Protein AF-A0A7J4JEK2-F1 (afdb_monomer_lite)

Radius of gyration: 15.38 Å; chains: 1; bounding box: 32×26×40 Å

Sequence (68 aa):
MALRNLVLEFGPGEYLDSFLIRPFYLAALPLVIADYALAIAAGTLLADVTYFVPVIFSYEARKKFLGE

Secondary structure (DSSP, 8-state):
-HHHHHHHHHHHHHHHIIIIIHHHHHHHGGGT-S-HHHHHHHHHHHHHHHHHHHHHHHHHHHHHHHT-

Structure (mmCIF, N/CA/C/O backbone):
data_AF-A0A7J4JEK2-F1
#
_entry.id   AF-A0A7J4JEK2-F1
#
loop_
_atom_site.group_PDB
_atom_site.id
_atom_site.type_symbol
_atom_site.label_atom_id
_atom_site.label_alt_id
_atom_site.label_comp_id
_atom_site.label_asym_id
_atom_site.label_entity_id
_atom_site.label_seq_id
_atom_site.pdbx_PDB_ins_code
_atom_site.Cartn_x
_atom_site.Cartn_y
_atom_site.Cartn_z
_atom_site.occupancy
_atom_site.B_iso_or_equiv
_atom_site.auth_seq_id
_atom_site.auth_comp_id
_atom_site.auth_asym_id
_atom_site.auth_atom_id
_atom_site.pdbx_PDB_model_num
ATOM 1 N N . MET A 1 1 ? -10.829 -14.792 23.206 1.00 56.91 1 MET A N 1
ATOM 2 C CA . MET A 1 1 ? -11.807 -13.884 22.556 1.00 56.91 1 MET A CA 1
ATOM 3 C C . MET A 1 1 ? -11.144 -12.731 21.799 1.00 56.91 1 MET A C 1
ATOM 5 O O . MET A 1 1 ? -11.622 -12.426 20.718 1.00 56.91 1 MET A O 1
ATOM 9 N N . ALA A 1 2 ? -10.032 -12.157 22.282 1.00 63.22 2 ALA A N 1
ATOM 10 C CA . ALA A 1 2 ? -9.322 -11.056 21.610 1.00 63.22 2 ALA A CA 1
ATOM 11 C C . ALA A 1 2 ? -8.887 -11.353 20.156 1.00 63.22 2 ALA A C 1
ATOM 13 O O . ALA A 1 2 ? -9.105 -10.529 19.276 1.00 63.22 2 ALA A O 1
ATOM 14 N N . LEU A 1 3 ? -8.368 -12.558 19.879 1.00 62.69 3 LEU A N 1
ATOM 15 C CA . LEU A 1 3 ? -7.891 -12.933 18.538 1.00 62.69 3 LEU A CA 1
ATOM 16 C C . LEU A 1 3 ? -9.005 -12.937 17.473 1.00 62.69 3 LEU A C 1
ATOM 18 O O . LEU A 1 3 ? -8.790 -12.507 16.349 1.00 62.69 3 LEU A O 1
ATOM 22 N N . ARG A 1 4 ? -10.219 -13.381 17.834 1.00 66.38 4 ARG A N 1
ATOM 23 C CA . ARG A 1 4 ? -11.368 -13.420 16.913 1.00 66.38 4 ARG A CA 1
ATOM 24 C C . ARG A 1 4 ? -11.836 -12.015 16.535 1.00 66.38 4 ARG A C 1
ATOM 26 O O . ARG A 1 4 ? -12.188 -11.794 15.385 1.00 66.38 4 ARG A O 1
ATOM 33 N N . ASN A 1 5 ? -11.836 -11.085 17.489 1.00 67.50 5 ASN A N 1
ATOM 34 C CA . ASN A 1 5 ? -12.208 -9.698 17.215 1.00 67.50 5 ASN A CA 1
ATOM 35 C C . ASN A 1 5 ? -11.155 -9.004 16.347 1.00 67.50 5 ASN A C 1
ATOM 37 O O . ASN A 1 5 ? -11.529 -8.316 15.409 1.00 67.50 5 ASN A O 1
ATOM 41 N N . LEU A 1 6 ? -9.866 -9.271 16.584 1.00 65.56 6 LEU A N 1
ATOM 42 C CA . LEU A 1 6 ? -8.785 -8.739 15.755 1.00 65.56 6 LEU A CA 1
ATOM 43 C C . LEU A 1 6 ? -8.888 -9.228 14.302 1.00 65.56 6 LEU A C 1
ATOM 45 O O . LEU A 1 6 ? -8.822 -8.433 13.372 1.00 65.56 6 LEU A O 1
ATOM 49 N N . VAL A 1 7 ? -9.127 -10.527 14.100 1.00 69.44 7 VAL A N 1
ATOM 50 C CA . VAL A 1 7 ? -9.314 -11.101 12.757 1.00 69.44 7 VAL A CA 1
ATOM 51 C C . VAL A 1 7 ? -10.577 -10.562 12.078 1.00 69.44 7 VAL A C 1
ATOM 53 O O . VAL A 1 7 ? -10.580 -10.375 10.870 1.00 69.44 7 VAL A O 1
ATOM 56 N N . LEU A 1 8 ? -11.649 -10.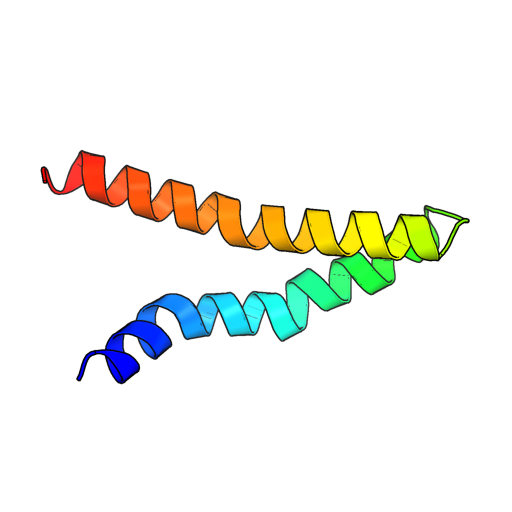278 12.820 1.00 68.19 8 LEU A N 1
ATOM 57 C CA . LEU A 1 8 ? -12.863 -9.695 12.239 1.00 68.19 8 LEU A CA 1
ATOM 58 C C . LEU A 1 8 ? -12.711 -8.203 11.906 1.00 68.19 8 LEU A C 1
ATOM 60 O O . LEU A 1 8 ? -13.279 -7.758 10.913 1.00 68.19 8 LEU A O 1
ATOM 64 N N . GLU A 1 9 ? -11.958 -7.438 12.702 1.00 70.25 9 GLU A N 1
ATOM 65 C CA . GLU A 1 9 ? -11.721 -6.010 12.450 1.00 70.25 9 GLU A CA 1
ATOM 66 C C . GLU A 1 9 ? -10.680 -5.766 11.353 1.00 70.25 9 GLU A C 1
ATOM 68 O O . GLU A 1 9 ? -10.889 -4.901 10.507 1.00 70.25 9 GLU A O 1
ATOM 73 N N . PHE A 1 10 ? -9.588 -6.534 11.330 1.00 71.50 10 PHE A N 1
ATOM 74 C CA . PHE A 1 10 ? -8.480 -6.321 10.392 1.00 71.50 10 PHE A CA 1
ATOM 75 C C . PHE A 1 10 ? -8.468 -7.307 9.221 1.00 71.50 10 PHE A C 1
ATOM 77 O O . PHE A 1 10 ? -7.946 -6.980 8.161 1.00 71.50 10 PHE A O 1
ATOM 84 N N . GLY A 1 11 ? -9.086 -8.483 9.354 1.00 77.56 11 GLY A N 1
ATOM 85 C CA . GLY A 1 11 ? -9.057 -9.534 8.329 1.00 77.56 11 GLY A CA 1
ATOM 86 C C . GLY A 1 11 ? -9.640 -9.137 6.969 1.00 77.56 11 GLY A C 1
ATOM 87 O O . GLY A 1 11 ? -9.030 -9.475 5.958 1.00 77.56 11 GLY A O 1
ATOM 88 N N . PRO A 1 12 ? -10.764 -8.398 6.881 1.00 79.38 12 PRO A N 1
ATOM 89 C CA . PRO A 1 12 ? -11.262 -7.917 5.592 1.00 79.38 12 PRO A CA 1
ATOM 90 C C . PRO A 1 12 ? -10.287 -6.945 4.919 1.00 79.38 12 PRO A C 1
ATOM 92 O O . PRO A 1 12 ? -10.086 -7.013 3.709 1.00 79.38 12 PRO A O 1
ATOM 95 N N . GLY A 1 13 ? -9.659 -6.066 5.705 1.00 83.19 13 GLY A N 1
ATOM 96 C CA . GLY A 1 13 ? -8.655 -5.129 5.209 1.00 83.19 13 GLY A CA 1
ATOM 97 C C . GLY A 1 13 ? -7.389 -5.845 4.746 1.00 83.19 13 GLY A C 1
ATOM 98 O O . GLY A 1 13 ? -6.895 -5.570 3.660 1.00 83.19 13 GLY A O 1
ATOM 99 N N . GLU A 1 14 ? -6.897 -6.794 5.536 1.00 84.19 14 GLU A N 1
ATOM 100 C CA . GLU A 1 14 ? -5.697 -7.573 5.227 1.00 84.19 14 GLU A CA 1
ATOM 101 C C . GLU A 1 14 ? -5.896 -8.483 4.008 1.00 84.19 14 GLU A C 1
ATOM 103 O O . GLU A 1 14 ? -4.986 -8.650 3.194 1.00 84.19 14 GLU A O 1
ATOM 108 N N . TYR A 1 15 ? -7.107 -9.020 3.826 1.00 87.50 15 TYR A N 1
ATOM 109 C CA . TYR A 1 15 ? -7.469 -9.768 2.625 1.00 87.50 15 TYR A CA 1
ATOM 110 C C . TYR A 1 15 ? -7.465 -8.873 1.381 1.00 87.50 15 TYR A C 1
ATOM 112 O O . TYR A 1 15 ? -6.874 -9.233 0.363 1.00 87.50 15 TYR A O 1
ATOM 120 N N . LEU A 1 16 ? -8.078 -7.688 1.457 1.00 87.12 16 LEU A N 1
ATOM 121 C CA . LEU A 1 16 ? -8.039 -6.711 0.365 1.00 87.12 16 LEU A CA 1
ATOM 122 C C . LEU A 1 16 ? -6.603 -6.277 0.058 1.00 87.12 16 LEU A C 1
ATOM 124 O O . LEU A 1 16 ? -6.235 -6.174 -1.112 1.00 87.12 16 LEU A O 1
ATOM 128 N N . ASP A 1 17 ? -5.779 -6.070 1.081 1.00 88.38 17 ASP A N 1
ATOM 129 C CA . ASP A 1 17 ? -4.388 -5.684 0.889 1.00 88.38 17 ASP A CA 1
ATOM 130 C C . ASP A 1 17 ? -3.578 -6.781 0.188 1.00 88.38 17 ASP A C 1
ATOM 132 O O . ASP A 1 17 ? -2.974 -6.546 -0.861 1.00 88.38 17 ASP A O 1
ATOM 136 N N . SER A 1 18 ? -3.646 -8.005 0.709 1.00 88.19 18 SER A N 1
ATOM 137 C CA . SER A 1 18 ? -2.852 -9.138 0.224 1.00 88.19 18 SER A CA 1
ATOM 138 C C . SER A 1 18 ? -3.241 -9.586 -1.185 1.00 88.19 18 SER A C 1
ATOM 140 O O . SER A 1 18 ? -2.376 -10.013 -1.949 1.00 88.19 18 SER A O 1
ATOM 142 N N . PHE A 1 19 ? -4.528 -9.505 -1.545 1.00 91.56 19 PHE A N 1
ATOM 143 C CA . PHE A 1 19 ? -5.029 -10.007 -2.830 1.00 91.56 19 PHE A CA 1
ATOM 144 C C . PHE A 1 19 ? -5.235 -8.929 -3.893 1.00 91.56 19 PHE A C 1
ATOM 146 O O . PHE A 1 19 ? -5.207 -9.256 -5.079 1.00 91.56 19 PHE A O 1
ATOM 153 N N . LEU A 1 20 ? -5.446 -7.668 -3.508 1.00 93.12 20 LEU A N 1
ATOM 154 C CA . LEU A 1 20 ? -5.735 -6.593 -4.459 1.00 93.12 20 LEU A CA 1
ATOM 155 C C . LEU A 1 20 ? -4.696 -5.481 -4.395 1.00 93.12 20 LEU A C 1
ATOM 157 O O . LEU A 1 20 ? -4.044 -5.227 -5.402 1.00 93.12 20 LEU A O 1
ATOM 161 N N . ILE A 1 21 ? -4.514 -4.836 -3.240 1.00 92.56 21 ILE A N 1
ATOM 162 C CA . ILE A 1 21 ? -3.704 -3.610 -3.137 1.00 92.56 21 ILE A CA 1
ATOM 163 C C . ILE A 1 21 ? -2.235 -3.905 -3.456 1.00 92.56 21 ILE A C 1
ATOM 165 O O . ILE A 1 21 ? -1.653 -3.299 -4.359 1.00 92.56 21 ILE A O 1
ATOM 169 N N . ARG A 1 22 ? -1.636 -4.869 -2.757 1.00 93.75 22 ARG A N 1
ATOM 170 C CA . ARG A 1 22 ? -0.214 -5.200 -2.883 1.00 93.75 22 ARG A CA 1
ATOM 171 C C . ARG A 1 22 ? 0.116 -5.806 -4.256 1.00 93.75 22 ARG A C 1
ATOM 173 O O . ARG A 1 22 ? 1.048 -5.308 -4.892 1.00 93.75 22 ARG A O 1
ATOM 180 N N . PRO A 1 23 ? -0.655 -6.778 -4.791 1.00 94.44 23 PRO A N 1
ATOM 181 C CA . PRO A 1 23 ? -0.450 -7.271 -6.153 1.00 94.44 23 PRO A CA 1
ATOM 182 C C . PRO A 1 23 ? -0.630 -6.186 -7.218 1.00 94.44 23 PRO A C 1
ATOM 184 O O . PRO A 1 23 ? 0.143 -6.146 -8.171 1.00 94.44 23 PRO A O 1
ATOM 187 N N . PHE A 1 24 ? -1.596 -5.277 -7.049 1.00 95.50 24 PHE A N 1
ATOM 188 C CA . PHE A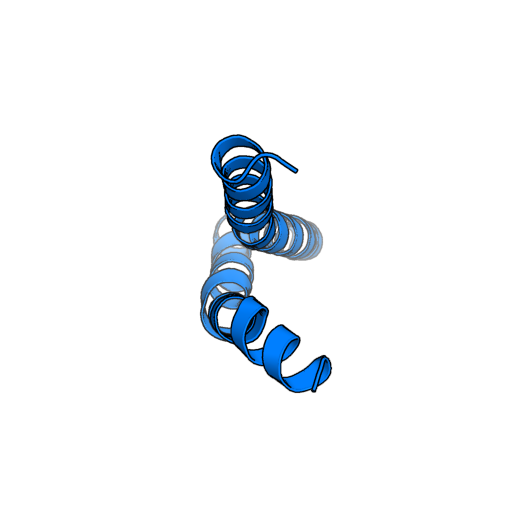 1 24 ? -1.807 -4.166 -7.975 1.00 95.50 24 PHE A CA 1
ATOM 189 C C . PHE A 1 24 ? -0.585 -3.247 -8.045 1.00 95.50 24 PHE A C 1
ATOM 191 O O . PHE A 1 24 ? -0.061 -3.027 -9.134 1.00 95.50 24 PHE A O 1
ATOM 198 N N . TYR A 1 25 ? -0.083 -2.747 -6.911 1.00 95.25 25 TYR A N 1
ATOM 199 C CA . TYR A 1 25 ? 1.063 -1.832 -6.918 1.00 95.25 25 TYR A CA 1
ATOM 200 C C . TYR A 1 25 ? 2.359 -2.507 -7.366 1.00 95.25 25 TYR A C 1
ATOM 202 O O . TYR A 1 25 ? 3.111 -1.917 -8.142 1.00 95.25 25 TYR A O 1
ATOM 210 N N . LEU A 1 26 ? 2.607 -3.746 -6.933 1.00 95.25 26 LEU A N 1
ATOM 211 C CA . LEU A 1 26 ? 3.804 -4.490 -7.329 1.00 95.25 26 LEU A CA 1
ATOM 212 C C . LEU A 1 26 ? 3.781 -4.922 -8.799 1.00 95.25 26 LEU A C 1
ATOM 214 O O . LEU A 1 26 ? 4.847 -5.094 -9.379 1.00 95.25 26 LEU A O 1
ATOM 218 N N . ALA A 1 27 ? 2.607 -5.070 -9.418 1.00 94.94 27 ALA A N 1
ATOM 219 C CA . ALA A 1 27 ? 2.496 -5.317 -10.855 1.00 94.94 27 ALA A CA 1
ATOM 220 C C . ALA A 1 27 ? 2.517 -4.020 -11.678 1.00 94.94 27 ALA A C 1
ATOM 222 O O . ALA A 1 27 ? 3.110 -3.988 -12.752 1.00 94.94 27 ALA A O 1
ATOM 223 N N . ALA A 1 28 ? 1.889 -2.948 -11.187 1.00 95.69 28 ALA A N 1
ATOM 224 C CA . ALA A 1 28 ? 1.748 -1.695 -11.922 1.00 95.69 28 ALA A CA 1
ATOM 225 C C . ALA A 1 28 ? 3.027 -0.848 -11.911 1.00 95.69 28 ALA A C 1
ATOM 227 O O . ALA A 1 28 ? 3.386 -0.274 -12.938 1.00 95.69 28 ALA A O 1
ATOM 228 N N . LEU A 1 29 ? 3.736 -0.761 -10.780 1.00 94.50 29 LEU A N 1
ATOM 229 C CA . LEU A 1 29 ? 4.905 0.118 -10.666 1.00 94.50 29 LEU A CA 1
ATOM 230 C C . LEU A 1 29 ? 6.087 -0.290 -11.557 1.00 94.50 29 LEU A C 1
ATOM 232 O O . LEU A 1 29 ? 6.692 0.608 -12.146 1.00 94.50 29 LEU A O 1
ATOM 236 N N . PRO A 1 30 ? 6.397 -1.585 -11.750 1.00 95.75 30 PRO A N 1
ATOM 237 C CA . PRO A 1 30 ? 7.426 -1.990 -12.707 1.00 95.75 30 PRO A CA 1
ATOM 238 C C . PRO A 1 30 ? 7.117 -1.620 -14.166 1.00 95.75 30 PRO A C 1
ATOM 240 O O . PRO A 1 30 ? 8.025 -1.615 -14.990 1.00 95.75 30 PRO A O 1
ATOM 243 N N . LEU A 1 31 ? 5.861 -1.297 -14.511 1.00 95.94 31 LEU A N 1
ATOM 244 C CA . LEU A 1 31 ? 5.495 -0.848 -15.864 1.00 95.94 31 LEU A CA 1
ATOM 245 C C . LEU A 1 31 ? 5.879 0.613 -16.128 1.00 95.94 31 LEU A C 1
ATOM 247 O O . LEU A 1 31 ? 5.948 1.027 -17.283 1.00 95.94 31 LEU A O 1
ATOM 251 N N . VAL A 1 32 ? 6.099 1.401 -15.072 1.00 95.88 32 VAL A N 1
ATOM 252 C CA . VAL A 1 32 ? 6.371 2.845 -15.159 1.00 95.88 32 VAL A CA 1
ATOM 253 C C . VAL A 1 32 ? 7.737 3.235 -14.592 1.00 95.88 32 VAL A C 1
ATOM 255 O O . VAL A 1 32 ? 8.278 4.271 -14.971 1.00 95.88 32 VAL A O 1
ATOM 258 N N . ILE A 1 33 ? 8.322 2.409 -13.719 1.00 95.06 33 ILE A N 1
ATOM 259 C CA . ILE A 1 33 ? 9.665 2.587 -13.161 1.00 95.06 33 ILE A CA 1
ATOM 260 C C . ILE A 1 33 ? 10.576 1.504 -13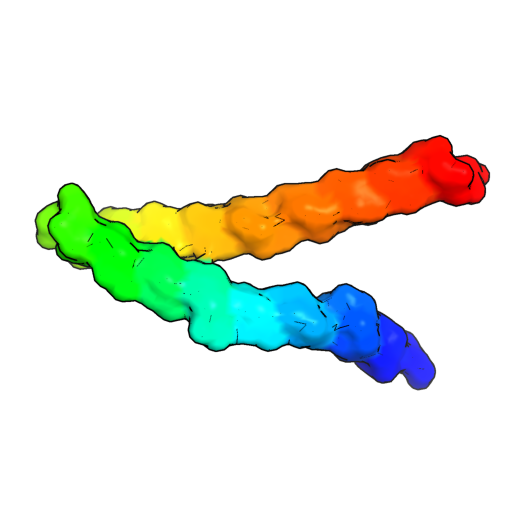.747 1.00 95.06 33 ILE A C 1
ATOM 262 O O . ILE A 1 33 ? 10.374 0.318 -13.505 1.00 95.06 33 ILE A O 1
ATOM 266 N N . ALA A 1 34 ? 11.600 1.922 -14.494 1.00 94.25 34 ALA A N 1
ATOM 267 C CA . ALA A 1 34 ? 12.541 1.002 -15.138 1.00 94.25 34 ALA A CA 1
ATOM 268 C C . ALA A 1 34 ? 13.445 0.254 -14.139 1.00 94.25 34 ALA A C 1
ATOM 270 O O . ALA A 1 34 ? 13.854 -0.876 -14.400 1.00 94.25 34 ALA A O 1
ATOM 271 N N . ASP A 1 35 ? 13.763 0.878 -13.000 1.00 96.44 35 ASP A N 1
ATOM 272 C CA . ASP A 1 35 ? 14.515 0.232 -11.925 1.00 96.44 35 ASP A CA 1
ATOM 273 C C . ASP A 1 35 ? 13.585 -0.653 -11.086 1.00 96.44 35 ASP A C 1
ATOM 275 O O . ASP A 1 35 ? 12.707 -0.172 -10.367 1.00 96.44 35 ASP A O 1
ATOM 279 N N . TYR A 1 36 ? 13.790 -1.965 -11.172 1.00 94.62 36 TYR A N 1
ATOM 280 C CA . TYR A 1 36 ? 12.929 -2.944 -10.514 1.00 94.62 36 TYR A CA 1
ATOM 281 C C . TYR A 1 36 ? 12.980 -2.863 -8.980 1.00 94.62 36 TYR A C 1
ATOM 283 O O . TYR A 1 36 ? 11.962 -3.065 -8.315 1.00 94.62 36 TYR A O 1
ATOM 291 N N . ALA A 1 37 ? 14.138 -2.531 -8.400 1.00 96.50 37 ALA A N 1
ATOM 292 C CA . ALA A 1 37 ? 14.278 -2.395 -6.954 1.00 96.50 37 ALA A CA 1
ATOM 293 C C . ALA A 1 37 ? 13.523 -1.159 -6.452 1.00 96.50 37 ALA A C 1
ATOM 295 O O . ALA A 1 37 ? 12.783 -1.239 -5.468 1.00 96.50 37 ALA A O 1
ATOM 296 N N . LEU A 1 38 ? 13.643 -0.038 -7.168 1.00 96.19 38 LEU A N 1
ATOM 297 C CA . LEU A 1 38 ? 12.891 1.180 -6.881 1.00 96.19 38 LEU A CA 1
ATOM 298 C C . LEU A 1 38 ? 11.384 0.961 -7.065 1.00 96.19 38 LEU A C 1
ATOM 300 O O . LEU A 1 38 ? 10.598 1.425 -6.241 1.00 96.19 38 LEU A O 1
ATOM 304 N N . ALA A 1 39 ? 10.981 0.223 -8.101 1.00 95.06 39 ALA A N 1
ATOM 305 C CA . ALA A 1 39 ? 9.585 -0.109 -8.365 1.00 95.06 39 ALA A CA 1
ATOM 306 C C . ALA A 1 39 ? 8.959 -0.930 -7.229 1.00 95.06 39 ALA A C 1
ATOM 308 O O . ALA A 1 39 ? 7.865 -0.602 -6.770 1.00 95.06 39 ALA A O 1
ATOM 309 N N . ILE A 1 40 ? 9.657 -1.959 -6.733 1.00 96.12 40 ILE A N 1
ATOM 310 C CA . ILE A 1 40 ? 9.192 -2.761 -5.592 1.00 96.12 40 ILE A CA 1
ATOM 311 C C . ILE A 1 40 ? 9.144 -1.922 -4.316 1.00 96.12 40 ILE A C 1
ATOM 313 O O . ILE A 1 40 ? 8.153 -1.988 -3.587 1.00 96.12 40 ILE A O 1
ATOM 317 N N . ALA A 1 41 ? 10.183 -1.130 -4.039 1.00 97.12 41 ALA A N 1
ATOM 318 C CA . ALA A 1 41 ? 10.232 -0.296 -2.841 1.00 97.12 41 ALA A CA 1
ATOM 319 C C . ALA A 1 41 ? 9.070 0.709 -2.820 1.00 97.12 41 ALA A C 1
ATOM 321 O O . ALA A 1 41 ? 8.338 0.796 -1.834 1.00 97.12 41 ALA A O 1
ATOM 322 N N . ALA A 1 42 ? 8.849 1.410 -3.934 1.00 96.31 42 ALA A N 1
ATOM 323 C CA . ALA A 1 42 ? 7.744 2.348 -4.077 1.00 96.3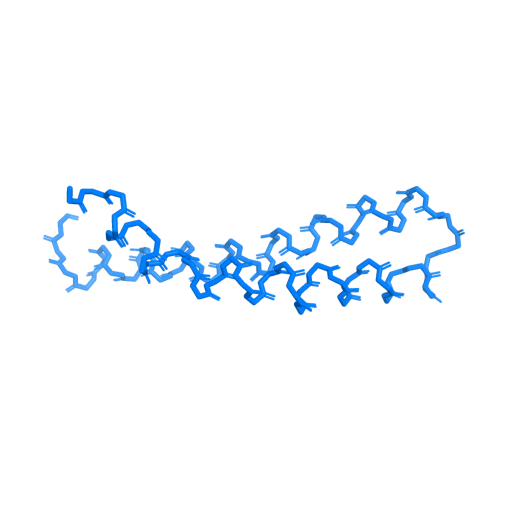1 42 ALA A CA 1
ATOM 324 C C . ALA A 1 42 ? 6.379 1.642 -4.046 1.00 96.31 42 ALA A C 1
ATOM 326 O O . ALA A 1 42 ? 5.465 2.121 -3.382 1.00 96.31 42 ALA A O 1
ATOM 327 N N . GLY A 1 43 ? 6.236 0.490 -4.707 1.00 95.44 43 GLY A N 1
ATOM 328 C CA . GLY A 1 43 ? 4.983 -0.265 -4.730 1.00 95.44 43 GLY A CA 1
ATOM 329 C C . GLY A 1 43 ? 4.591 -0.799 -3.353 1.00 95.44 43 GLY A C 1
ATOM 330 O O . GLY A 1 43 ? 3.427 -0.719 -2.972 1.00 95.44 43 GLY A O 1
ATOM 331 N N . THR A 1 44 ? 5.569 -1.264 -2.575 1.00 94.50 44 THR A N 1
ATOM 332 C CA . THR A 1 44 ? 5.360 -1.700 -1.187 1.00 94.50 44 THR A CA 1
ATOM 333 C C . THR A 1 44 ? 4.908 -0.531 -0.316 1.00 94.50 44 THR A C 1
ATOM 335 O O . THR A 1 44 ? 3.900 -0.640 0.376 1.00 94.50 44 THR A O 1
ATOM 338 N N . LEU A 1 45 ? 5.589 0.616 -0.417 1.00 95.69 45 LEU A N 1
ATOM 339 C CA . LEU A 1 45 ? 5.253 1.806 0.364 1.00 95.69 45 LEU A CA 1
ATOM 340 C C . LEU A 1 45 ? 3.864 2.353 0.009 1.00 95.69 45 LEU A C 1
ATOM 342 O O . LEU A 1 45 ? 3.101 2.716 0.901 1.00 95.69 45 LEU A O 1
ATOM 346 N N . LEU A 1 46 ? 3.506 2.385 -1.277 1.00 95.12 46 LEU A N 1
ATOM 347 C CA . LEU A 1 46 ? 2.173 2.808 -1.715 1.00 95.12 46 LEU A CA 1
ATOM 348 C C . LEU A 1 46 ? 1.078 1.850 -1.245 1.00 95.12 46 LEU A C 1
ATOM 350 O O . LEU A 1 46 ? 0.023 2.319 -0.825 1.00 95.12 46 LEU A O 1
ATOM 354 N N . ALA A 1 47 ? 1.321 0.538 -1.286 1.00 93.62 47 ALA A N 1
ATOM 355 C CA . ALA A 1 47 ? 0.376 -0.439 -0.758 1.00 93.62 47 ALA A CA 1
ATOM 356 C C . ALA A 1 47 ? 0.125 -0.209 0.737 1.00 93.62 47 ALA A C 1
ATOM 358 O O . ALA A 1 47 ? -1.027 -0.094 1.155 1.00 93.62 47 ALA A O 1
ATOM 359 N N . ASP A 1 48 ? 1.193 -0.023 1.515 1.00 92.25 48 ASP A N 1
ATOM 360 C CA . ASP A 1 48 ? 1.090 0.237 2.950 1.00 92.25 48 ASP A CA 1
ATOM 361 C C . ASP A 1 48 ? 0.334 1.544 3.231 1.00 92.25 48 ASP A C 1
ATOM 363 O O . ASP A 1 48 ? -0.555 1.570 4.077 1.00 92.25 48 ASP A O 1
ATOM 367 N N . VAL A 1 49 ? 0.607 2.626 2.496 1.00 92.44 49 VAL A N 1
ATOM 368 C CA . VAL A 1 49 ? -0.133 3.892 2.645 1.00 92.44 49 VAL A CA 1
ATOM 369 C C . VAL A 1 49 ? -1.616 3.705 2.314 1.00 92.44 49 VAL A C 1
ATOM 371 O O . VAL A 1 49 ? -2.470 4.128 3.094 1.00 92.44 49 VAL A O 1
ATOM 374 N N . THR A 1 50 ? -1.945 3.050 1.200 1.00 89.31 50 THR A N 1
ATOM 375 C CA . THR A 1 50 ? -3.339 2.813 0.793 1.00 89.31 50 THR A CA 1
ATOM 376 C C . THR A 1 50 ? -4.086 1.928 1.791 1.00 89.31 50 THR A C 1
ATOM 378 O O . THR A 1 50 ? -5.283 2.126 1.995 1.00 89.31 50 THR A O 1
ATOM 381 N N . TYR A 1 51 ? -3.397 1.003 2.462 1.00 85.75 51 TYR A N 1
ATOM 382 C CA . TYR A 1 51 ? -3.968 0.204 3.543 1.00 85.75 51 TYR A CA 1
ATOM 383 C C . TYR A 1 51 ? -4.129 1.002 4.848 1.00 85.75 51 TYR A C 1
ATOM 385 O O . TYR A 1 51 ? -5.220 1.067 5.415 1.00 85.75 51 TYR A O 1
ATOM 393 N N . PHE A 1 52 ? -3.065 1.645 5.334 1.00 83.94 52 PHE A N 1
ATOM 394 C CA . PHE A 1 52 ? -3.042 2.252 6.666 1.00 83.94 52 PHE A CA 1
ATOM 395 C C . PHE A 1 52 ? -3.785 3.584 6.754 1.00 83.94 52 PHE A C 1
ATOM 397 O O . PHE A 1 52 ? -4.388 3.861 7.788 1.00 83.94 52 PHE A O 1
ATOM 404 N N . VAL A 1 53 ? -3.792 4.410 5.705 1.00 86.50 53 VAL A N 1
ATOM 405 C CA . VAL A 1 53 ? -4.480 5.713 5.719 1.00 86.50 53 VAL A CA 1
ATOM 406 C C . VAL A 1 53 ? -5.965 5.580 6.085 1.00 86.50 53 VAL A C 1
ATOM 408 O O . VAL A 1 53 ? -6.373 6.176 7.083 1.00 86.50 53 VAL A O 1
ATOM 411 N N . PRO A 1 54 ? -6.796 4.797 5.371 1.00 81.06 54 PRO A N 1
ATOM 412 C CA . PRO A 1 54 ? -8.211 4.667 5.718 1.00 81.06 54 PRO A CA 1
ATOM 413 C C . PRO A 1 54 ? -8.427 4.025 7.094 1.00 81.06 54 PRO A C 1
ATOM 415 O O . PRO A 1 54 ? -9.389 4.378 7.779 1.00 81.06 54 PRO A O 1
ATOM 418 N N . VAL A 1 55 ? -7.532 3.133 7.534 1.00 82.62 55 VAL A N 1
ATOM 419 C CA . VAL A 1 55 ? -7.575 2.529 8.876 1.00 82.62 55 VAL A CA 1
ATOM 420 C C . VAL A 1 55 ? -7.352 3.590 9.955 1.00 82.62 55 VAL A C 1
ATOM 422 O O . VAL A 1 55 ? -8.155 3.697 10.882 1.00 82.62 55 VAL A O 1
ATOM 425 N N . ILE A 1 56 ? -6.315 4.419 9.810 1.00 84.06 56 ILE A N 1
ATOM 426 C CA . ILE A 1 56 ? -5.999 5.511 10.739 1.00 84.06 56 ILE A CA 1
ATOM 427 C C . ILE A 1 56 ? -7.143 6.527 10.770 1.00 84.06 56 ILE A C 1
ATOM 429 O O . ILE A 1 56 ? -7.617 6.874 11.848 1.00 84.06 56 ILE A O 1
ATOM 433 N N . PHE A 1 57 ? -7.653 6.945 9.608 1.00 82.12 57 PHE A N 1
ATOM 434 C CA . PHE A 1 57 ? -8.797 7.860 9.539 1.00 82.12 57 PHE A CA 1
ATOM 435 C C . PHE A 1 57 ? -10.048 7.275 10.198 1.00 82.12 57 PHE A C 1
ATOM 437 O O . PHE A 1 57 ? -10.743 7.985 10.921 1.00 82.12 57 PHE A O 1
ATOM 444 N N . SER A 1 58 ? -10.333 5.988 9.993 1.00 79.06 58 SER A N 1
ATOM 445 C CA . SER A 1 58 ? -11.477 5.316 10.621 1.00 79.06 58 SER A CA 1
ATOM 446 C C . SER A 1 58 ? -11.327 5.238 12.140 1.00 79.06 58 SER A C 1
ATOM 448 O O . SER A 1 58 ? -12.300 5.440 12.870 1.00 79.06 58 SER A O 1
ATOM 450 N N . TYR A 1 59 ? -10.110 4.983 12.623 1.00 80.62 59 TYR A N 1
ATOM 451 C CA . TYR A 1 59 ? -9.792 4.964 14.047 1.00 80.62 59 TYR A CA 1
ATOM 452 C C . TYR A 1 59 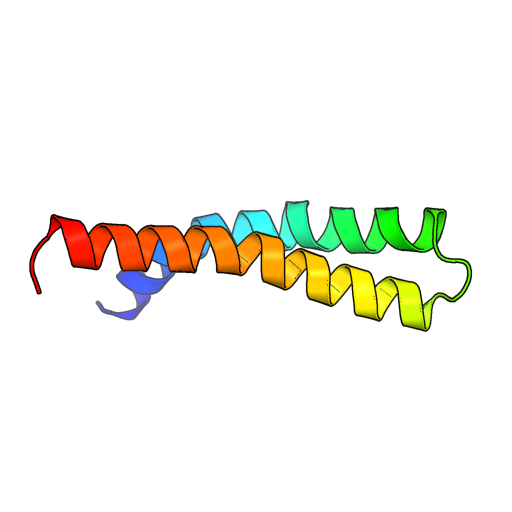? -9.930 6.356 14.677 1.00 80.62 59 TYR A C 1
ATOM 454 O O . TYR A 1 59 ? -10.593 6.519 15.702 1.00 80.62 59 TYR A O 1
ATOM 462 N N . GLU A 1 60 ? -9.366 7.378 14.037 1.00 81.69 60 GLU A N 1
ATOM 463 C CA . GLU A 1 60 ? -9.406 8.754 14.528 1.00 81.69 60 GLU A CA 1
ATOM 464 C C . GLU A 1 60 ? -10.825 9.339 14.480 1.00 81.69 60 GLU A C 1
ATOM 466 O O . GLU A 1 60 ? -11.261 9.998 15.427 1.00 81.69 60 GLU A O 1
ATOM 471 N N . ALA A 1 61 ? -11.596 9.019 13.436 1.00 77.69 61 ALA A N 1
ATOM 472 C CA . ALA A 1 61 ? -13.014 9.347 13.357 1.00 77.69 61 ALA A CA 1
ATOM 473 C C . ALA A 1 61 ? -13.805 8.663 14.480 1.00 77.69 61 ALA A C 1
ATOM 475 O O . ALA A 1 61 ? -14.549 9.345 15.184 1.00 77.69 61 ALA A O 1
ATOM 476 N N . ARG A 1 62 ? -13.618 7.352 14.715 1.00 74.62 62 ARG A N 1
ATOM 477 C CA . ARG A 1 62 ? -14.262 6.663 15.849 1.00 74.62 62 ARG A CA 1
ATOM 478 C C . ARG A 1 62 ? -13.940 7.351 17.167 1.00 74.62 62 ARG A C 1
ATOM 480 O O . ARG A 1 62 ? -14.870 7.653 17.902 1.00 74.62 62 ARG A O 1
ATOM 487 N N . LYS A 1 63 ? -12.670 7.658 17.438 1.00 74.00 63 LYS A N 1
ATOM 488 C CA . LYS A 1 63 ? -12.260 8.349 18.667 1.00 74.00 63 LYS A CA 1
ATOM 489 C C . LYS A 1 63 ? -12.977 9.694 18.833 1.00 74.00 63 LYS A C 1
ATOM 491 O O . LYS A 1 63 ? -13.498 9.999 19.900 1.00 74.00 63 LYS A O 1
ATOM 496 N N . LYS A 1 64 ? -13.071 10.475 17.755 1.00 74.06 64 LYS A N 1
ATOM 497 C CA . LYS A 1 64 ? -13.721 11.792 17.767 1.00 74.06 64 LYS A CA 1
ATOM 498 C C . LYS A 1 64 ? -15.247 11.727 17.920 1.00 74.06 64 LYS A C 1
ATOM 500 O O . LYS A 1 64 ? -15.819 12.637 18.510 1.00 74.06 64 LYS A O 1
ATOM 505 N N . PHE A 1 65 ? -15.903 10.690 17.393 1.00 62.91 65 PHE A N 1
ATOM 506 C CA . PHE A 1 65 ? -17.364 10.535 17.443 1.00 62.91 65 PHE A CA 1
ATOM 507 C C . PHE A 1 65 ? -17.875 9.735 18.654 1.00 62.91 65 PHE A C 1
ATOM 509 O O . PHE A 1 65 ? -19.012 9.954 19.064 1.00 62.91 65 PHE A O 1
ATOM 516 N N . LEU A 1 66 ? -17.071 8.832 19.230 1.00 60.97 66 LEU A N 1
ATOM 517 C C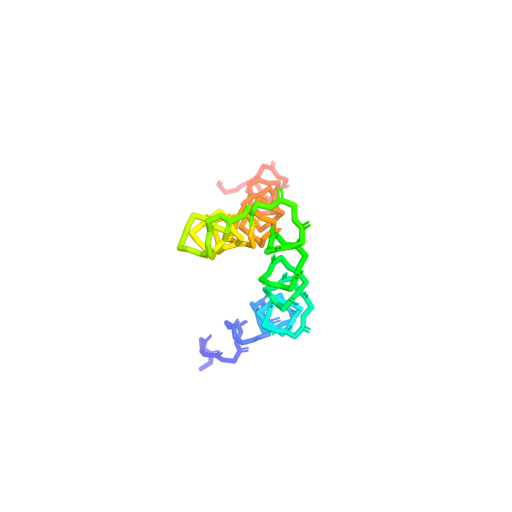A . LEU A 1 66 ? -17.441 8.014 20.398 1.00 60.97 66 LEU A CA 1
ATOM 518 C C . LEU A 1 66 ? -16.981 8.593 21.745 1.00 60.97 66 LEU A C 1
ATOM 520 O O . LEU A 1 66 ? -17.440 8.107 22.772 1.00 60.97 66 LEU A O 1
ATOM 524 N N . GLY A 1 67 ? -16.170 9.656 21.758 1.00 55.03 67 GLY A N 1
ATOM 525 C CA . GLY A 1 67 ? -15.897 10.432 22.971 1.00 55.03 67 GLY A CA 1
ATOM 526 C C . GLY A 1 67 ? -15.113 9.687 24.058 1.00 55.03 67 GLY A C 1
ATOM 527 O O . GLY A 1 67 ? -15.475 9.802 25.227 1.00 55.03 67 GLY A O 1
ATOM 528 N N . GLU A 1 68 ? -14.053 8.963 23.681 1.00 47.38 68 GLU A N 1
ATOM 529 C CA . GLU A 1 68 ? -13.004 8.499 24.614 1.00 47.38 68 GLU A CA 1
ATOM 530 C C . GLU A 1 68 ? -11.730 9.354 24.521 1.00 47.38 68 GLU A C 1
ATOM 532 O O . GLU A 1 68 ? -11.222 9.585 23.391 1.00 47.38 68 GLU A O 1
#

pLDDT: mean 84.14, std 12.58, range [47.38, 97.12]

Foldseek 3Di:
DVVVVCCVVCVVLVCCLVPPQLCCQLVPQVVPDVDNVVSNVVSVVRSCCVSVVVVVVVVVVCCVVVPD

Organism: NCBI:txid3101447